Protein AF-A0A1U7LM10-F1 (afdb_monomer_lite)

Secondary structure (DSSP, 8-state):
-HHHHHHTT------HHHHTTT-HHHHHHHHHHHHHHHHHH-------HHHHHHS--SS---------------------------------------STHHHHHHHHHHHHHHHHHHHHHHHHHHHHHHHHHHHHHHHHHTHHHHTT-HHHHHHHHHHT--HHHHHHHHHHHHHHS--

Radius of gyration: 33.23 Å; chains: 1; boun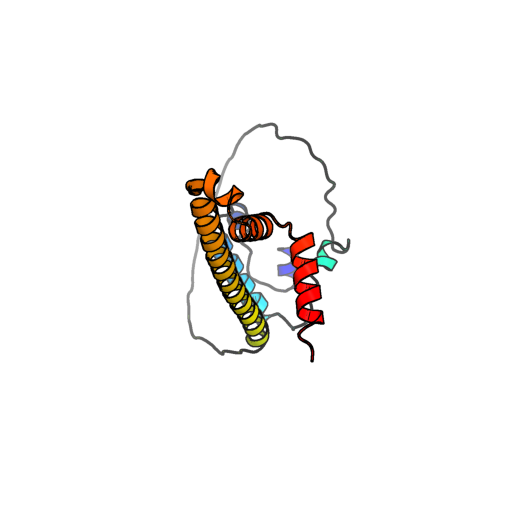ding box: 55×51×94 Å

Foldseek 3Di:
DVVVCVVVVNPDDQPVVVVVVVDPVSVVVVVVVVVVVCVVPPPDDDDDPVCVVPDPDDDDDDDDDDDDDDDDDDDDDDDDDDDDDDDDDDDDDDDDDDPVVPVVVVVVVVVVVVVVVVVVVVVVVVVVVVVLVVLVVVCVVVVVVCVVDPVSVVSVCVSPPDPVRVVVVVVVVVVVPPD

pLDDT: mean 72.84, std 19.8, range [33.28, 97.75]

InterPro domains:
  IPR004953 EB1, C-terminal [PF03271] (121-161)
  IPR004953 EB1, C-terminal [PS51230] (96-168)
  IPR027328 Microtubule-associated protein RP/EB [PTHR10623] (1-164)
  IPR036133 EB1, C-terminal domain superfamily [SSF140612] (106-163)
  IPR036872 CH domain superfamily [G3DSA:1.10.418.10] (1-53)
  IPR036872 CH domain superfamily [SSF47576] (2-53)

Structure (mmCIF, N/CA/C/O backbone):
data_AF-A0A1U7LM10-F1
#
_entry.id   AF-A0A1U7LM10-F1
#
loop_
_atom_site.group_PDB
_atom_site.id
_atom_site.type_symbol
_atom_site.label_atom_id
_atom_site.label_alt_id
_atom_site.label_comp_id
_atom_site.label_asym_id
_atom_site.label_entity_id
_atom_site.label_seq_id
_atom_site.pdbx_PDB_ins_code
_atom_site.Cartn_x
_atom_site.Cartn_y
_atom_site.Cartn_z
_atom_site.occupancy
_atom_site.B_iso_or_equiv
_atom_site.auth_seq_id
_atom_site.auth_comp_id
_atom_site.auth_asym_id
_atom_site.auth_atom_id
_atom_site.pdbx_PDB_model_num
ATOM 1 N N . MET A 1 1 ? -18.654 9.494 38.140 1.00 71.25 1 MET A N 1
ATOM 2 C CA . MET A 1 1 ? -18.714 8.017 38.209 1.00 71.25 1 MET A CA 1
ATOM 3 C C . MET A 1 1 ? -19.390 7.540 39.494 1.00 71.25 1 MET A C 1
ATOM 5 O O . MET A 1 1 ? -20.402 6.870 39.384 1.00 71.25 1 MET A O 1
ATOM 9 N N . GLN A 1 2 ? -18.928 7.937 40.687 1.00 75.31 2 GLN A N 1
ATOM 10 C CA . GLN A 1 2 ? -19.526 7.491 41.962 1.00 75.31 2 GLN A CA 1
ATOM 11 C C . GLN A 1 2 ? -21.035 7.790 42.078 1.00 75.31 2 GLN A C 1
ATOM 13 O O . GLN A 1 2 ? -21.805 6.908 42.432 1.00 75.31 2 GLN A O 1
ATOM 18 N N . ASN A 1 3 ? -21.488 8.971 41.639 1.00 76.88 3 ASN A N 1
ATOM 19 C CA . ASN A 1 3 ? -22.922 9.298 41.600 1.00 76.88 3 ASN A CA 1
ATOM 20 C C . ASN A 1 3 ? -23.741 8.382 40.675 1.00 76.88 3 ASN A C 1
ATOM 22 O O . ASN A 1 3 ? -24.926 8.191 40.909 1.00 76.88 3 ASN A O 1
ATOM 26 N N . A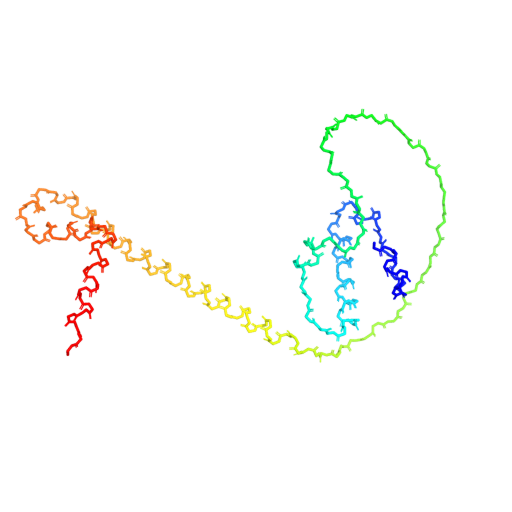LA A 1 4 ? -23.139 7.845 39.609 1.00 76.44 4 ALA A N 1
ATOM 27 C CA . ALA A 1 4 ? -23.815 6.882 38.744 1.00 76.44 4 ALA A CA 1
ATOM 28 C C . ALA A 1 4 ? -23.896 5.512 39.431 1.00 76.44 4 ALA A C 1
ATOM 30 O O . ALA A 1 4 ? -24.936 4.871 39.378 1.00 76.44 4 ALA A O 1
ATOM 31 N N . PHE A 1 5 ? -22.845 5.100 40.145 1.00 81.44 5 PHE A N 1
ATOM 32 C CA . PHE A 1 5 ? -22.830 3.829 40.877 1.00 81.44 5 PHE A CA 1
ATOM 33 C C . PHE A 1 5 ? -23.851 3.821 42.014 1.00 81.44 5 PHE A C 1
ATOM 35 O O . PHE A 1 5 ? -24.613 2.868 42.129 1.00 81.44 5 PHE A O 1
ATOM 42 N N . ALA A 1 6 ? -23.957 4.925 42.760 1.00 77.56 6 ALA A N 1
ATOM 43 C CA . ALA A 1 6 ? -24.979 5.091 43.790 1.00 77.56 6 ALA A CA 1
ATOM 44 C C . ALA A 1 6 ? -26.405 5.025 43.212 1.00 77.56 6 ALA A C 1
ATOM 46 O O . ALA A 1 6 ? -27.271 4.367 43.776 1.00 77.56 6 ALA A O 1
ATOM 47 N N . LYS A 1 7 ? -26.646 5.661 42.056 1.00 78.62 7 LYS A N 1
ATOM 48 C CA . LYS A 1 7 ? -27.956 5.633 41.379 1.00 78.62 7 LYS A CA 1
ATOM 49 C C . LYS A 1 7 ? -28.340 4.250 40.855 1.00 78.62 7 LYS A C 1
ATOM 51 O O . LYS A 1 7 ? -29.519 3.928 40.835 1.00 78.62 7 LYS A O 1
ATOM 56 N N . HIS A 1 8 ? -27.361 3.461 40.423 1.00 75.56 8 HIS A N 1
ATOM 57 C CA . HIS A 1 8 ? -27.578 2.119 39.879 1.00 75.56 8 HIS A CA 1
ATOM 58 C C . HIS A 1 8 ? -27.393 1.006 40.925 1.00 75.56 8 HIS A C 1
ATOM 60 O O . HIS A 1 8 ? -27.331 -0.161 40.552 1.00 75.56 8 HIS A O 1
ATOM 66 N N . GLY A 1 9 ? -27.296 1.347 42.219 1.00 75.88 9 GLY A N 1
ATOM 67 C CA . GLY A 1 9 ? -27.173 0.366 43.306 1.00 75.88 9 GLY A CA 1
ATOM 68 C C . GLY A 1 9 ? -25.908 -0.496 43.225 1.00 75.88 9 GLY A C 1
ATOM 69 O O . GLY A 1 9 ? -25.902 -1.634 43.682 1.00 75.88 9 GLY A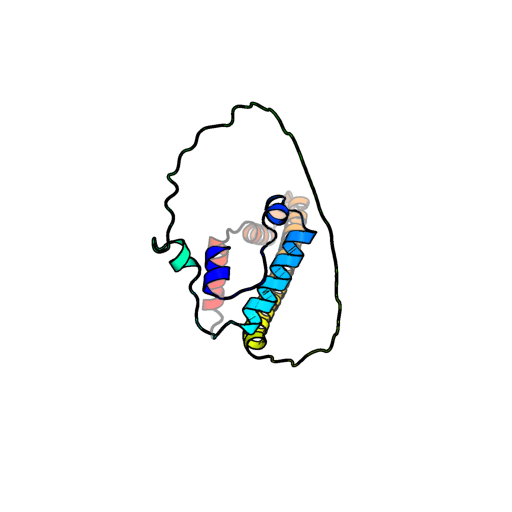 O 1
ATOM 70 N N . ILE A 1 10 ? -24.842 0.016 42.605 1.00 77.69 10 ILE A N 1
ATOM 71 C CA . ILE A 1 10 ? -23.594 -0.719 42.407 1.00 77.69 10 ILE A CA 1
ATOM 72 C C . ILE A 1 10 ? -22.735 -0.587 43.667 1.00 77.69 10 ILE A C 1
ATOM 74 O O . ILE A 1 10 ? -22.127 0.457 43.898 1.00 77.69 10 ILE A O 1
ATOM 78 N N . ASP A 1 11 ? -22.630 -1.670 44.436 1.00 69.94 11 ASP A N 1
ATOM 79 C CA . ASP A 1 11 ? -21.876 -1.727 45.702 1.00 69.94 11 ASP A CA 1
ATOM 80 C C . ASP A 1 11 ? -20.340 -1.775 45.510 1.00 69.94 11 ASP A C 1
ATOM 82 O O . ASP A 1 11 ? -19.542 -1.711 46.446 1.00 69.94 11 ASP A O 1
ATOM 86 N N . LYS A 1 12 ? -19.868 -1.856 44.258 1.00 73.62 12 LYS A N 1
ATOM 87 C CA . LYS A 1 12 ? -18.435 -1.781 43.958 1.00 73.62 12 LYS A CA 1
ATOM 88 C C . LYS A 1 12 ? -17.932 -0.348 44.149 1.00 73.62 12 LYS A C 1
ATOM 90 O O . LYS A 1 12 ? -18.122 0.517 43.293 1.00 73.62 12 LYS A O 1
ATOM 95 N N . LEU A 1 13 ? -17.181 -0.123 45.224 1.00 70.81 13 LEU A N 1
ATOM 96 C CA . LEU A 1 13 ? -16.413 1.107 45.416 1.00 70.81 13 LEU A CA 1
ATOM 97 C C . LEU A 1 13 ? -15.277 1.188 44.384 1.00 70.81 13 LEU A C 1
ATOM 99 O O . LEU A 1 13 ? -14.374 0.351 44.361 1.00 70.81 13 LEU A O 1
ATOM 103 N N . ALA A 1 14 ? -15.313 2.205 43.519 1.00 76.38 14 ALA A N 1
ATOM 104 C CA . ALA A 1 14 ? -14.226 2.478 42.584 1.00 76.38 14 ALA A CA 1
ATOM 105 C C . ALA A 1 14 ? -12.991 2.986 43.360 1.00 76.38 14 ALA A C 1
ATOM 107 O O . ALA A 1 14 ? -13.095 4.028 44.015 1.00 76.38 14 ALA A O 1
ATOM 108 N N . PRO A 1 15 ? -11.823 2.316 43.288 1.00 80.75 15 PRO A N 1
ATOM 109 C CA . PRO A 1 15 ? -10.618 2.730 44.009 1.00 80.75 15 PRO A CA 1
ATOM 110 C C . PRO A 1 15 ? -9.940 3.929 43.319 1.00 80.75 15 PRO A C 1
ATOM 112 O O . PRO A 1 15 ? -8.866 3.807 42.730 1.00 80.75 15 PRO A O 1
ATOM 115 N N . VAL A 1 16 ? -10.575 5.106 43.380 1.00 81.88 16 VAL A N 1
ATOM 116 C CA . VAL A 1 16 ? -10.193 6.321 42.629 1.00 81.88 16 VAL A CA 1
ATOM 117 C C . VAL A 1 16 ? -8.733 6.719 42.855 1.00 81.88 16 VAL A C 1
ATOM 119 O O . VAL A 1 16 ? -8.032 7.032 41.897 1.00 81.88 16 VAL A O 1
ATOM 122 N N . GLU A 1 17 ? -8.248 6.650 44.095 1.00 85.31 17 GLU A N 1
ATOM 123 C CA . GLU A 1 17 ? -6.865 7.012 44.440 1.00 85.31 17 GLU A CA 1
ATOM 124 C C . GLU A 1 17 ? -5.811 6.129 43.764 1.00 85.31 17 GLU A C 1
ATOM 126 O O . GLU A 1 17 ? -4.682 6.567 43.536 1.00 85.31 17 GLU A O 1
ATOM 131 N N . ARG A 1 18 ? -6.163 4.877 43.454 1.00 85.19 18 ARG A N 1
ATOM 132 C CA . ARG A 1 18 ? -5.277 3.941 42.754 1.00 85.19 18 ARG A CA 1
ATOM 133 C C . ARG A 1 18 ? -5.374 4.122 41.243 1.00 85.19 18 ARG A C 1
ATOM 135 O O . ARG A 1 18 ? -4.349 4.143 40.571 1.00 85.19 18 ARG A O 1
ATOM 142 N N . LEU A 1 19 ? -6.586 4.355 40.736 1.00 83.75 19 LEU A N 1
ATOM 143 C CA . LEU A 1 19 ? -6.842 4.594 39.311 1.00 83.75 19 LEU A CA 1
ATOM 144 C C . LEU A 1 19 ? -6.185 5.889 38.808 1.00 83.75 19 LEU A C 1
ATOM 146 O O . LEU A 1 19 ? -5.590 5.900 37.735 1.00 83.75 19 LEU A O 1
ATOM 150 N N . VAL A 1 20 ? -6.213 6.965 39.606 1.00 89.12 20 VAL A N 1
ATOM 151 C CA . VAL A 1 20 ? -5.576 8.254 39.258 1.00 89.12 20 VAL A CA 1
ATOM 152 C C . VAL A 1 20 ? -4.060 8.143 39.099 1.00 89.12 20 VAL A C 1
ATOM 154 O O . VAL A 1 20 ? -3.466 8.898 38.335 1.00 89.12 20 VAL A O 1
ATOM 157 N N . LYS A 1 21 ? -3.419 7.187 39.778 1.00 88.44 21 LYS A N 1
ATOM 158 C CA . LYS A 1 21 ? -1.973 6.948 39.652 1.00 88.44 21 LYS A CA 1
ATOM 159 C C . LYS A 1 21 ? -1.602 6.228 38.352 1.00 88.44 21 LYS A C 1
ATOM 161 O O . LYS A 1 21 ? -0.423 5.981 38.125 1.00 88.44 21 LYS A O 1
ATOM 166 N N . CYS A 1 22 ? -2.589 5.871 37.526 1.00 83.31 22 CYS A N 1
ATOM 167 C CA . CYS A 1 22 ? -2.425 5.194 36.241 1.00 83.31 22 CYS A CA 1
ATOM 168 C C . CYS A 1 22 ? -1.581 3.913 36.305 1.00 83.31 22 CYS A C 1
ATOM 170 O O . CYS A 1 22 ? -0.946 3.524 35.324 1.00 83.31 22 CYS A O 1
ATOM 172 N N . LYS A 1 23 ? -1.576 3.230 37.454 1.00 89.44 23 LYS A N 1
ATOM 173 C CA . LYS A 1 23 ? -0.870 1.959 37.587 1.00 89.44 23 LYS A CA 1
ATOM 174 C C . LYS A 1 23 ? -1.609 0.901 36.770 1.00 89.44 23 LYS A C 1
ATOM 176 O O . LYS A 1 23 ? -2.810 0.699 36.945 1.00 89.44 23 LYS A O 1
ATOM 181 N N . PHE A 1 24 ? -0.877 0.201 35.903 1.00 82.75 24 PHE A N 1
ATOM 182 C CA . PHE A 1 24 ? -1.442 -0.794 34.987 1.00 82.75 24 PHE A CA 1
ATOM 183 C C . PHE A 1 24 ? -2.309 -1.839 35.702 1.00 82.75 24 PHE A C 1
ATOM 185 O O . PHE A 1 24 ? -3.422 -2.117 35.270 1.00 82.75 24 PHE A O 1
ATOM 192 N N . GLN A 1 25 ? -1.821 -2.365 36.828 1.00 87.31 25 GLN A N 1
ATOM 193 C CA . GLN A 1 25 ? -2.498 -3.409 37.595 1.00 87.31 25 GLN A CA 1
ATOM 194 C C . GLN A 1 25 ? -3.884 -2.967 38.099 1.00 87.31 25 GLN A C 1
ATOM 196 O O . GLN A 1 25 ? -4.862 -3.675 37.879 1.00 87.31 25 GLN A O 1
ATOM 201 N N . ASP A 1 26 ? -3.979 -1.786 38.719 1.00 84.25 26 ASP A N 1
ATOM 202 C CA . ASP A 1 26 ? -5.237 -1.275 39.281 1.00 84.25 26 ASP A CA 1
ATOM 203 C C . ASP A 1 26 ? -6.241 -0.900 38.174 1.00 84.25 26 ASP A C 1
ATOM 205 O O . ASP A 1 26 ? -7.440 -1.166 38.288 1.00 84.25 26 ASP A O 1
ATOM 209 N N . ASN A 1 27 ? -5.750 -0.323 37.069 1.00 87.44 27 ASN A N 1
ATOM 210 C CA . ASN A 1 27 ? -6.580 0.024 35.914 1.00 87.44 27 ASN A CA 1
ATOM 211 C C . ASN A 1 27 ? -7.136 -1.219 35.213 1.00 87.44 27 ASN A C 1
ATOM 213 O O . ASN A 1 27 ? -8.318 -1.255 34.864 1.00 87.44 27 ASN A O 1
ATOM 217 N N . LEU A 1 28 ? -6.304 -2.246 35.022 1.00 89.50 28 LEU A N 1
ATOM 218 C CA . LEU A 1 28 ? -6.721 -3.485 34.377 1.00 89.50 28 LEU A CA 1
ATOM 219 C C . LEU A 1 28 ? -7.762 -4.226 35.225 1.00 89.50 28 LEU A C 1
ATOM 221 O O . LEU A 1 28 ? -8.784 -4.651 34.689 1.00 89.50 28 LEU A O 1
ATOM 225 N N . GLU A 1 29 ? -7.552 -4.326 36.539 1.00 87.50 29 GLU A N 1
ATOM 226 C CA . GLU A 1 29 ? -8.506 -4.958 37.459 1.00 87.50 29 GLU A CA 1
ATOM 227 C C . GLU A 1 29 ? -9.872 -4.248 37.439 1.00 87.50 29 GLU A C 1
ATOM 229 O O . GLU A 1 29 ? -10.929 -4.891 37.394 1.00 87.50 29 GLU A O 1
ATOM 234 N N . PHE A 1 30 ? -9.871 -2.912 37.403 1.00 87.19 30 PHE A N 1
ATOM 235 C CA . PHE A 1 30 ? -11.105 -2.135 37.319 1.00 87.19 30 PHE A CA 1
ATOM 236 C C . PHE A 1 30 ? -11.829 -2.318 35.980 1.00 87.19 30 PHE A C 1
ATOM 238 O O . PHE A 1 30 ? -13.047 -2.513 35.973 1.00 87.19 30 PHE A O 1
ATOM 245 N N . MET A 1 31 ? -11.104 -2.324 34.856 1.00 87.31 31 MET A N 1
ATOM 246 C CA . MET A 1 31 ? -11.701 -2.566 33.536 1.00 87.31 31 MET A CA 1
ATOM 247 C C . MET A 1 31 ? -12.260 -3.983 33.398 1.00 87.31 31 MET A C 1
ATOM 249 O O . MET A 1 31 ? -13.351 -4.157 32.858 1.00 87.31 31 MET A O 1
ATOM 253 N N . GLN A 1 32 ? -11.565 -4.993 33.925 1.00 89.12 32 GLN A N 1
ATOM 254 C CA . GLN A 1 32 ? -12.056 -6.373 33.930 1.00 89.12 32 GLN A CA 1
ATOM 255 C C . GLN A 1 32 ? -13.377 -6.495 34.690 1.00 89.12 32 GLN A C 1
ATOM 257 O O . GLN A 1 32 ? -14.316 -7.136 34.214 1.00 89.12 32 GLN A O 1
ATOM 262 N N . TRP A 1 33 ? -13.476 -5.854 35.857 1.00 88.81 33 TRP A N 1
ATOM 263 C CA . TRP A 1 33 ? -14.731 -5.814 36.597 1.00 88.81 33 TRP A CA 1
ATOM 264 C C . TRP A 1 33 ? -15.822 -5.052 35.833 1.00 88.81 33 TRP A C 1
ATOM 266 O O . TRP A 1 33 ? -16.943 -5.547 35.740 1.00 88.81 33 TRP A O 1
ATOM 276 N N . MET A 1 34 ? -15.500 -3.894 35.252 1.00 86.56 34 MET A N 1
ATOM 277 C CA . MET A 1 34 ? -16.463 -3.091 34.495 1.00 86.56 34 MET A CA 1
ATOM 278 C C . MET A 1 34 ? -17.017 -3.855 33.290 1.00 86.56 34 MET A C 1
ATOM 280 O O . MET A 1 34 ? -18.223 -3.824 33.066 1.00 86.56 34 MET A O 1
ATOM 284 N N . LYS A 1 35 ? -16.166 -4.591 32.563 1.00 86.25 35 LYS A N 1
ATOM 285 C CA . LYS A 1 35 ? -16.593 -5.454 31.455 1.00 86.25 35 LYS A CA 1
ATOM 286 C C . LYS A 1 35 ? -17.568 -6.527 31.932 1.00 86.25 35 LYS A C 1
ATOM 288 O O . LYS A 1 35 ? -18.629 -6.676 31.344 1.00 86.25 35 LYS A O 1
ATOM 293 N N . ARG A 1 36 ? -17.252 -7.217 33.034 1.00 84.00 36 ARG A N 1
ATOM 294 C CA . ARG A 1 36 ? -18.149 -8.229 33.618 1.00 84.00 36 ARG A CA 1
ATOM 295 C C . ARG A 1 36 ? -19.485 -7.635 34.062 1.00 84.00 36 ARG A C 1
ATOM 297 O O . ARG A 1 36 ? -20.520 -8.241 33.817 1.00 84.00 36 ARG A O 1
ATOM 304 N N . TYR A 1 37 ? -19.465 -6.466 34.701 1.00 84.88 37 TYR A N 1
ATOM 305 C CA . TYR A 1 37 ? -20.686 -5.770 35.107 1.00 84.88 37 TYR A CA 1
ATOM 306 C C . TYR A 1 37 ? -21.525 -5.366 33.890 1.00 84.88 37 TYR A C 1
ATOM 308 O O . TYR A 1 37 ? -22.733 -5.588 33.882 1.00 84.88 37 TYR A O 1
ATOM 316 N N . TRP A 1 38 ? -20.890 -4.821 32.850 1.00 84.75 38 TRP A N 1
ATOM 317 C CA . TRP A 1 38 ? -21.559 -4.448 31.607 1.00 84.75 38 TRP A CA 1
ATOM 318 C C . TRP A 1 38 ? -22.217 -5.652 30.935 1.00 84.75 38 TRP A C 1
ATOM 320 O O . TRP A 1 38 ? -23.402 -5.600 30.636 1.00 84.75 38 TRP A O 1
ATOM 330 N N . ASP A 1 39 ? -21.494 -6.762 30.794 1.00 84.94 39 ASP A N 1
ATOM 331 C CA . ASP A 1 39 ? -22.014 -7.974 30.152 1.00 84.94 39 ASP A CA 1
ATOM 332 C C . ASP A 1 39 ? -23.250 -8.548 30.856 1.00 84.94 39 ASP A C 1
ATOM 334 O O . ASP A 1 39 ? -24.099 -9.151 30.211 1.00 84.94 39 ASP A O 1
ATOM 338 N N . GLN A 1 40 ? -23.360 -8.355 32.172 1.00 84.69 40 GLN A N 1
ATOM 339 C CA . GLN A 1 40 ? -24.480 -8.851 32.977 1.00 84.69 40 GLN A CA 1
ATOM 340 C C . GLN A 1 40 ? -25.682 -7.902 33.003 1.00 84.69 40 GLN A C 1
ATOM 342 O O . GLN A 1 40 ? -26.802 -8.352 33.216 1.00 84.69 40 GLN A O 1
ATOM 347 N N . ASN A 1 41 ? -25.457 -6.597 32.837 1.00 81.50 41 ASN A N 1
ATOM 348 C CA . ASN A 1 41 ? -26.484 -5.570 33.043 1.00 81.50 41 ASN A CA 1
ATOM 349 C C . ASN A 1 41 ? -26.875 -4.844 31.751 1.00 81.50 41 ASN A C 1
ATOM 351 O O . ASN A 1 41 ? -27.700 -3.933 31.800 1.00 81.50 41 ASN A O 1
ATOM 355 N N . PHE A 1 42 ? -26.284 -5.199 30.608 1.00 82.00 42 PHE A N 1
ATOM 356 C CA . PHE A 1 42 ? -26.601 -4.567 29.336 1.00 82.00 42 PHE A CA 1
ATOM 357 C C . PHE A 1 42 ? -27.927 -5.112 28.778 1.00 82.00 42 PHE A C 1
ATOM 359 O O . PHE A 1 42 ? -27.993 -6.288 28.424 1.00 82.00 42 PHE A O 1
ATOM 366 N N . PRO A 1 43 ? -28.979 -4.277 28.654 1.00 79.31 43 PRO A N 1
ATOM 367 C CA . PRO A 1 43 ? -30.295 -4.720 28.188 1.00 79.31 43 PRO A CA 1
ATOM 368 C C . PRO A 1 43 ? -30.370 -4.943 26.665 1.00 79.31 43 PRO A C 1
ATOM 370 O O . PRO A 1 43 ? -31.434 -5.287 26.157 1.00 79.31 43 PRO A O 1
ATOM 373 N N . GLY A 1 44 ? -29.268 -4.742 25.932 1.00 77.88 44 GLY A N 1
ATOM 374 C CA . GLY A 1 44 ? -29.276 -4.639 24.472 1.00 77.88 44 GLY A CA 1
ATOM 375 C C . GLY A 1 44 ? -29.597 -3.218 23.991 1.00 77.88 44 GLY A C 1
ATOM 376 O O . GLY A 1 44 ? -30.096 -2.390 24.753 1.00 77.88 44 GLY A O 1
ATOM 377 N N . GLY A 1 45 ? -29.288 -2.929 22.724 1.00 81.81 45 GLY A N 1
ATOM 378 C CA . GLY A 1 45 ? -29.640 -1.675 22.050 1.00 81.81 45 GLY A CA 1
ATOM 379 C C . GLY A 1 45 ? -28.481 -1.013 21.303 1.00 81.81 45 GLY A C 1
ATOM 380 O O . GLY A 1 45 ? -27.311 -1.204 21.640 1.00 81.81 45 GLY A O 1
ATOM 381 N N . ASP A 1 46 ? -28.827 -0.209 20.300 1.00 79.12 46 ASP A N 1
ATOM 382 C CA . ASP A 1 46 ? -27.864 0.576 19.533 1.00 79.12 46 ASP A CA 1
ATOM 383 C C . ASP A 1 46 ? -27.422 1.807 20.335 1.00 79.12 46 ASP A C 1
ATOM 385 O O . ASP A 1 46 ? -28.239 2.568 20.859 1.00 79.12 46 ASP A O 1
ATOM 389 N N . TYR A 1 47 ? -26.108 2.004 20.454 1.00 81.56 47 TYR A N 1
ATOM 390 C CA . TYR A 1 47 ? -25.524 3.120 21.196 1.00 81.56 47 TYR A CA 1
ATOM 391 C C . TYR A 1 47 ? -24.582 3.939 20.310 1.00 81.56 47 TYR A C 1
ATOM 393 O O . TYR A 1 47 ? -23.462 3.524 20.009 1.00 81.56 47 TYR A O 1
ATOM 401 N N . ASN A 1 48 ? -25.006 5.154 19.953 1.00 81.88 48 ASN A N 1
ATOM 402 C CA . ASN A 1 48 ? -24.184 6.101 19.201 1.00 81.88 48 ASN A CA 1
ATOM 403 C C . ASN A 1 48 ? -23.253 6.903 20.127 1.00 81.88 48 ASN A C 1
ATOM 405 O O . ASN A 1 48 ? -23.596 7.966 20.654 1.00 81.88 48 ASN A O 1
ATOM 409 N N . CYS A 1 49 ? -22.022 6.411 20.297 1.00 74.75 49 CYS A N 1
ATOM 410 C CA . CYS A 1 49 ? -20.985 7.051 21.117 1.00 74.75 49 CYS A CA 1
ATOM 411 C C . CYS A 1 49 ? -20.649 8.486 20.677 1.00 74.75 49 CYS A C 1
ATOM 413 O O . CYS A 1 49 ? -20.395 9.351 21.521 1.00 74.75 49 CYS A O 1
ATOM 415 N N . ASN A 1 50 ? -20.601 8.725 19.362 1.00 79.38 50 ASN A N 1
ATOM 416 C CA . ASN A 1 50 ? -20.131 9.987 18.793 1.00 79.38 50 ASN A CA 1
ATOM 417 C C . ASN A 1 50 ? -21.143 11.102 19.028 1.00 79.38 50 ASN A C 1
ATOM 419 O O . ASN A 1 50 ? -20.773 12.146 19.559 1.00 79.38 50 ASN A O 1
ATOM 423 N N . GLU A 1 51 ? -22.416 10.841 18.736 1.00 77.75 51 GLU A N 1
ATOM 424 C CA . GLU A 1 51 ? -23.510 11.787 18.959 1.00 77.75 51 GLU A CA 1
ATOM 425 C C . GLU A 1 51 ? -23.598 12.204 20.422 1.00 77.75 51 GLU A C 1
ATOM 427 O O . GLU A 1 51 ? -23.785 13.376 20.723 1.00 77.75 51 GLU A O 1
ATOM 432 N N . ARG A 1 52 ? -23.388 11.284 21.366 1.00 78.88 52 ARG A N 1
ATOM 433 C CA . ARG A 1 52 ? -23.462 11.609 22.796 1.00 78.88 52 ARG A CA 1
ATOM 434 C C . ARG A 1 52 ? -22.256 12.393 23.319 1.00 78.88 52 ARG A C 1
ATOM 436 O O . ARG A 1 52 ? -22.361 13.076 24.335 1.00 78.88 52 ARG A O 1
ATOM 443 N N . ARG A 1 53 ? -21.106 12.293 22.646 1.00 78.50 53 ARG A N 1
ATOM 444 C CA . ARG A 1 53 ? -19.902 13.074 22.969 1.00 78.50 53 ARG A CA 1
ATOM 445 C C . ARG A 1 53 ? -19.969 14.483 22.377 1.00 78.50 53 ARG A C 1
ATOM 447 O O . ARG A 1 53 ? -19.459 15.414 22.995 1.00 78.50 53 ARG A O 1
ATOM 454 N N . THR A 1 54 ? -20.559 14.626 21.190 1.00 75.88 54 THR A N 1
ATOM 455 C CA . THR A 1 54 ? -20.637 15.897 20.453 1.00 75.88 54 THR A CA 1
ATOM 456 C C . THR A 1 54 ? -21.910 16.686 20.758 1.00 75.88 54 THR A C 1
ATOM 458 O O . THR A 1 54 ? -21.870 17.917 20.759 1.00 75.88 54 THR A O 1
ATOM 461 N N . SER A 1 55 ? -23.023 16.020 21.082 1.00 57.72 55 SER A N 1
ATOM 462 C CA . SER A 1 55 ? -24.235 16.684 21.558 1.00 57.72 55 SER A CA 1
ATOM 463 C C . SER A 1 55 ? -24.019 17.187 22.983 1.00 57.72 55 SER A C 1
ATOM 465 O O . SER A 1 55 ? -23.732 16.446 23.925 1.00 57.72 55 SER A O 1
ATOM 467 N N . LYS A 1 56 ? -24.137 18.501 23.160 1.00 60.78 56 LYS A N 1
ATOM 468 C CA . LYS A 1 56 ? -24.178 19.123 24.482 1.00 60.78 56 LYS A CA 1
ATOM 469 C C . LYS A 1 56 ? -25.452 18.671 25.203 1.00 60.78 56 LYS A C 1
ATOM 471 O O . LYS A 1 56 ? -26.481 19.328 25.108 1.00 60.78 56 LYS A O 1
ATOM 476 N N . GLY A 1 57 ? -25.374 17.570 25.945 1.00 47.03 57 GLY A N 1
ATOM 477 C CA . GLY A 1 57 ? -26.503 17.053 26.716 1.00 47.03 57 GLY A CA 1
ATOM 478 C C . GLY A 1 57 ? -26.078 16.037 27.767 1.00 47.03 57 GLY A C 1
ATOM 479 O O . GLY A 1 57 ? -26.281 14.842 27.590 1.00 47.03 57 GLY A O 1
ATOM 480 N N . GLY A 1 58 ? -25.485 16.503 28.874 1.00 44.84 58 GLY A N 1
ATOM 481 C CA . GLY A 1 58 ? -25.181 15.613 30.001 1.00 44.84 58 GLY A CA 1
ATOM 482 C C . GLY A 1 58 ? -24.250 16.106 31.116 1.00 44.84 58 GLY A C 1
ATOM 483 O O . GLY A 1 58 ? -23.776 15.277 31.878 1.00 44.84 58 GLY A O 1
ATOM 484 N N . GLY A 1 59 ? -23.986 17.413 31.243 1.00 43.28 59 GLY A N 1
ATOM 485 C CA . GLY A 1 59 ? -23.628 18.052 32.522 1.00 43.28 59 GLY A CA 1
ATOM 486 C C . GLY A 1 59 ? -22.217 17.853 33.097 1.00 43.28 59 GLY A C 1
ATOM 487 O O . GLY A 1 59 ? -22.034 17.095 34.042 1.00 43.28 59 GLY A O 1
ATOM 488 N N . ARG A 1 60 ? -21.265 18.692 32.674 1.00 40.03 60 ARG A N 1
ATOM 489 C CA . ARG A 1 60 ? -20.618 19.714 33.528 1.00 40.03 60 ARG A CA 1
ATOM 490 C C . ARG A 1 60 ? -19.771 20.604 32.616 1.00 40.03 60 ARG A C 1
ATOM 492 O O . ARG A 1 60 ? -18.877 20.135 31.924 1.00 40.03 60 ARG A O 1
ATOM 499 N N . SER A 1 61 ? -20.092 21.885 32.600 1.00 39.62 61 SER A N 1
ATOM 500 C CA . SER A 1 61 ? -19.278 22.948 32.032 1.00 39.62 61 SER A CA 1
ATOM 501 C C . SER A 1 61 ? -17.916 22.989 32.726 1.00 39.62 61 SER A C 1
ATOM 503 O O . SER A 1 61 ? -17.837 23.226 33.928 1.00 39.62 61 SER A O 1
ATOM 505 N N . THR A 1 62 ? -16.840 22.808 31.969 1.00 40.50 62 THR A N 1
ATOM 506 C CA . THR A 1 62 ? -15.519 23.323 32.341 1.00 40.50 62 THR A CA 1
ATOM 507 C C . THR A 1 62 ? -15.092 24.286 31.242 1.00 40.50 62 THR A C 1
ATOM 509 O O . THR A 1 62 ? -14.949 23.848 30.097 1.00 40.50 62 THR A O 1
ATOM 512 N N . PRO A 1 63 ? -14.959 25.592 31.526 1.00 40.09 63 PRO A N 1
ATOM 513 C CA . PRO A 1 63 ? -14.488 26.533 30.530 1.00 40.09 63 PRO A CA 1
ATOM 514 C C . PRO A 1 63 ? -13.024 26.237 30.208 1.00 40.09 63 PRO A C 1
ATOM 516 O O . PRO A 1 63 ? -12.213 25.940 31.085 1.00 40.09 63 PRO A O 1
ATOM 519 N N . ALA A 1 64 ? -12.719 26.316 28.918 1.00 41.84 64 ALA A N 1
ATOM 520 C CA . ALA A 1 64 ? -11.368 26.374 28.406 1.00 41.84 64 ALA A CA 1
ATOM 521 C C . ALA A 1 64 ? -10.634 27.563 29.043 1.00 41.84 64 ALA A C 1
ATOM 523 O O . ALA A 1 64 ? -11.126 28.689 29.038 1.00 41.84 64 ALA A O 1
ATOM 524 N N . GLY A 1 65 ? -9.451 27.295 29.584 1.00 36.31 65 GLY A N 1
ATOM 525 C CA . GLY A 1 65 ? -8.567 28.293 30.165 1.00 36.31 65 GLY A CA 1
ATOM 526 C C . GLY A 1 65 ? -7.152 27.747 30.175 1.00 36.31 65 GLY A C 1
ATOM 527 O O . GLY A 1 65 ? -6.699 27.183 31.163 1.00 36.31 65 GLY A O 1
ATOM 528 N N . ALA A 1 66 ? -6.471 27.874 29.040 1.00 42.97 66 ALA A N 1
ATOM 529 C CA . ALA A 1 66 ? -5.034 27.687 28.959 1.00 42.97 66 ALA A CA 1
ATOM 530 C C . ALA A 1 66 ? -4.336 28.751 29.82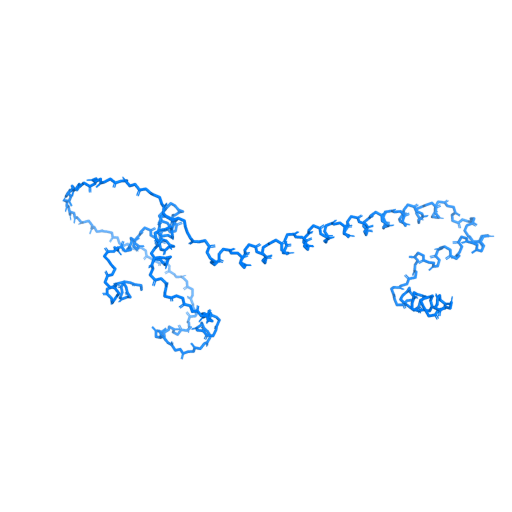1 1.00 42.97 66 ALA A C 1
ATOM 532 O O . ALA A 1 66 ? -4.543 29.942 29.589 1.00 42.97 66 ALA A O 1
ATOM 533 N N . ARG A 1 67 ? -3.499 28.333 30.781 1.00 40.16 67 ARG A N 1
ATOM 534 C CA . ARG A 1 67 ? -2.264 29.031 31.190 1.00 40.16 67 ARG A CA 1
ATOM 535 C C . ARG A 1 67 ? -1.411 28.164 32.137 1.00 40.16 67 ARG A C 1
ATOM 537 O O . ARG A 1 67 ? -1.950 27.268 32.782 1.00 40.16 67 ARG A O 1
ATOM 544 N N . PRO A 1 68 ? -0.081 28.371 32.145 1.00 42.31 68 PRO A N 1
ATOM 545 C CA . PRO A 1 68 ? 0.896 27.360 32.526 1.00 42.31 68 PRO A CA 1
ATOM 546 C C . PRO A 1 68 ? 1.204 27.317 34.027 1.00 42.31 68 PRO A C 1
ATOM 548 O O . PRO A 1 68 ? 0.949 28.249 34.785 1.00 42.31 68 PRO A O 1
ATOM 551 N N . VAL A 1 69 ? 1.794 26.184 34.396 1.00 42.91 69 VAL A N 1
ATOM 552 C CA . VAL A 1 69 ? 2.281 25.753 35.708 1.00 42.91 69 VAL A CA 1
ATOM 553 C C . VAL A 1 69 ? 3.251 26.757 36.340 1.00 42.91 69 VAL A C 1
ATOM 555 O O . VAL A 1 69 ? 4.274 27.089 35.747 1.00 42.91 69 VAL A O 1
ATOM 558 N N . THR A 1 70 ? 3.007 27.121 37.602 1.00 34.31 70 THR A N 1
ATOM 559 C CA . THR A 1 70 ? 4.049 27.607 38.519 1.00 34.31 70 THR A CA 1
ATOM 560 C C . THR A 1 70 ? 3.967 26.883 39.858 1.00 34.31 70 THR A C 1
ATOM 562 O O . THR A 1 70 ? 2.907 26.775 40.470 1.00 34.31 70 THR A O 1
ATOM 565 N N . LEU A 1 71 ? 5.126 26.374 40.269 1.00 46.50 71 LEU A N 1
ATOM 566 C CA . LEU A 1 71 ? 5.414 25.595 41.467 1.00 46.50 71 LEU A CA 1
ATOM 567 C C . LEU A 1 71 ? 5.046 26.309 42.777 1.00 46.50 71 LEU A C 1
ATOM 569 O O . LEU A 1 71 ? 5.315 27.502 42.908 1.00 46.50 71 LEU A O 1
ATOM 573 N N . LYS A 1 72 ? 4.591 25.537 43.780 1.00 33.28 72 LYS A N 1
ATOM 574 C CA . LYS A 1 72 ? 5.084 25.567 45.178 1.00 33.28 72 LYS A CA 1
ATOM 575 C C . LYS A 1 72 ? 4.437 24.461 46.043 1.00 33.28 72 LYS A C 1
ATOM 577 O O . LYS A 1 72 ? 3.226 24.395 46.199 1.00 33.28 72 LYS A O 1
ATOM 582 N N . LYS A 1 73 ? 5.298 23.599 46.600 1.00 37.22 73 LYS A N 1
ATOM 583 C CA . LYS A 1 73 ? 5.136 22.759 47.820 1.00 37.22 73 LYS A CA 1
ATOM 584 C C . LYS A 1 73 ? 4.969 23.704 49.046 1.00 37.22 73 LYS A C 1
ATOM 586 O O . LYS A 1 73 ? 5.398 24.847 48.866 1.00 37.22 73 LYS A O 1
ATOM 591 N N . PRO A 1 74 ? 4.453 23.358 50.260 1.00 45.62 74 PRO A N 1
ATOM 592 C CA . PRO A 1 74 ? 4.428 22.085 51.030 1.00 45.62 74 PRO A CA 1
ATOM 593 C C . PRO A 1 74 ? 3.033 21.792 51.659 1.00 45.62 74 PRO A C 1
ATOM 595 O O . PRO A 1 74 ? 2.090 22.503 51.366 1.00 45.62 74 PRO A O 1
ATOM 598 N N . GLY A 1 75 ? 2.725 20.795 52.491 1.00 34.22 75 GLY A N 1
ATOM 599 C CA . GLY A 1 75 ? 3.417 19.770 53.269 1.00 34.22 75 GLY A CA 1
ATOM 600 C C . GLY A 1 75 ? 2.332 18.998 54.056 1.00 34.22 75 GLY A C 1
ATOM 601 O O . GLY A 1 75 ? 1.260 19.536 54.317 1.00 34.22 75 GLY A O 1
ATOM 602 N N . MET A 1 76 ? 2.584 17.727 54.370 1.00 39.84 76 MET A N 1
ATOM 603 C CA . MET A 1 76 ? 1.714 16.862 55.193 1.00 39.84 76 MET A CA 1
ATOM 604 C C . MET A 1 76 ? 1.776 17.276 56.683 1.00 39.84 76 MET A C 1
ATOM 606 O O . MET A 1 76 ? 2.750 17.934 57.059 1.00 39.84 76 MET A O 1
ATOM 610 N N . PRO A 1 77 ? 0.804 16.892 57.541 1.00 48.69 77 PRO A N 1
ATOM 611 C CA . PRO A 1 77 ? 0.833 15.571 58.214 1.00 48.69 77 PRO A CA 1
ATOM 612 C C . PRO A 1 77 ? -0.558 14.881 58.264 1.00 48.69 77 PRO A C 1
ATOM 614 O O . PRO A 1 77 ? -1.587 15.539 58.282 1.00 48.69 77 PRO A O 1
ATOM 617 N N . ALA A 1 78 ? -0.672 13.570 58.022 1.00 40.25 78 ALA A N 1
ATOM 618 C CA . ALA A 1 78 ? -0.571 12.439 58.967 1.00 40.25 78 ALA A CA 1
ATOM 619 C C . ALA A 1 78 ? -1.658 12.403 60.075 1.00 40.25 78 ALA A C 1
ATOM 621 O O . ALA A 1 78 ? -1.657 13.262 60.944 1.00 40.25 78 ALA A O 1
ATOM 622 N N . SER A 1 79 ? -2.521 11.369 60.109 1.00 41.19 79 SER A N 1
ATOM 623 C CA . SER A 1 79 ? -2.477 10.274 61.112 1.00 41.19 79 SER A CA 1
ATOM 624 C C . SER A 1 79 ? -3.700 9.321 61.047 1.00 41.19 79 SER A C 1
ATOM 626 O O . SER A 1 79 ? -4.806 9.775 60.783 1.00 41.19 79 SER A O 1
ATOM 628 N N . THR A 1 80 ? -3.443 8.040 61.380 1.00 36.16 80 THR A N 1
ATOM 629 C CA . THR A 1 80 ? -4.313 7.044 62.076 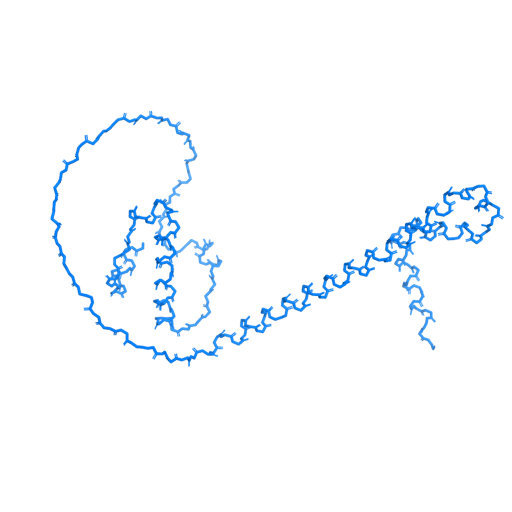1.00 36.16 80 THR A CA 1
ATOM 630 C C . THR A 1 80 ? -5.596 6.558 61.366 1.00 36.16 80 THR A C 1
ATOM 632 O O . THR A 1 80 ? -6.377 7.363 60.897 1.00 36.16 80 THR A O 1
ATOM 635 N N . GLY A 1 81 ? -5.974 5.277 61.260 1.00 33.97 81 GLY A N 1
ATOM 636 C CA . GLY A 1 81 ? -5.522 3.978 61.776 1.00 33.97 81 GLY A CA 1
ATOM 637 C C . GLY A 1 81 ? -6.665 2.937 61.603 1.00 33.97 81 GLY A C 1
ATOM 638 O O . GLY A 1 81 ? -7.812 3.334 61.433 1.00 33.97 81 GLY A O 1
ATOM 639 N N . GLY A 1 82 ? -6.353 1.629 61.665 1.00 34.50 82 GLY A N 1
ATOM 640 C CA . GLY A 1 82 ? -7.305 0.490 61.793 1.00 34.50 82 GLY A CA 1
ATOM 641 C C . GLY A 1 82 ? -7.704 -0.198 60.468 1.00 34.50 82 GLY A C 1
ATOM 642 O O . GLY A 1 82 ? -8.285 0.442 59.606 1.00 34.50 82 GLY A O 1
ATOM 643 N N . ALA A 1 83 ? -7.274 -1.429 60.133 1.00 37.16 83 ALA A N 1
ATOM 644 C CA . ALA A 1 83 ? -7.667 -2.758 60.667 1.00 37.16 83 ALA A CA 1
ATOM 645 C C . ALA A 1 83 ? -9.176 -3.063 60.464 1.00 37.16 83 ALA A C 1
ATOM 647 O O . ALA A 1 83 ? -9.989 -2.247 60.857 1.00 37.16 83 ALA A O 1
ATOM 648 N N . ALA A 1 84 ? -9.678 -4.190 59.939 1.00 39.69 84 ALA A N 1
ATOM 649 C CA . ALA A 1 84 ? -9.139 -5.440 59.401 1.00 39.69 84 ALA A CA 1
ATOM 650 C C . ALA A 1 84 ? -10.312 -6.284 58.803 1.00 39.69 84 ALA A C 1
ATOM 652 O O . ALA A 1 84 ? -11.464 -5.967 59.068 1.00 39.69 84 ALA A O 1
ATOM 653 N N . ILE A 1 85 ? -9.989 -7.419 58.145 1.00 42.41 85 ILE A N 1
ATOM 654 C CA . ILE A 1 85 ? -10.773 -8.692 58.084 1.00 42.41 85 ILE A CA 1
ATOM 655 C C . ILE A 1 85 ? -12.025 -8.747 57.170 1.00 42.41 85 ILE A C 1
ATOM 657 O O . ILE A 1 85 ? -12.810 -7.820 57.176 1.00 42.41 85 ILE A O 1
ATOM 661 N N . ARG A 1 86 ? -12.399 -9.810 56.426 1.00 48.81 86 ARG A N 1
ATOM 662 C CA . ARG A 1 86 ? -11.868 -11.072 55.817 1.00 48.81 86 ARG A CA 1
ATOM 663 C C . ARG A 1 86 ? -13.082 -11.728 55.082 1.00 48.81 86 ARG A C 1
ATOM 665 O O . ARG A 1 86 ? -14.208 -11.303 55.306 1.00 48.81 86 ARG A O 1
ATOM 672 N N . ASN A 1 87 ? -12.819 -12.807 54.323 1.00 38.31 87 ASN A N 1
ATOM 673 C CA . ASN A 1 87 ? -13.718 -13.858 53.765 1.00 38.31 87 ASN A CA 1
ATOM 674 C C . ASN A 1 87 ? -14.064 -13.680 52.264 1.00 38.31 87 ASN A C 1
ATOM 676 O O . ASN A 1 87 ? -14.774 -12.748 51.923 1.00 38.31 87 ASN A O 1
ATOM 680 N N . ARG A 1 88 ? -13.527 -14.422 51.262 1.00 44.38 88 ARG A N 1
ATOM 681 C CA . ARG A 1 88 ? -13.396 -15.896 51.010 1.00 44.38 88 ARG A CA 1
ATOM 682 C C . ARG A 1 88 ? -14.746 -16.599 51.222 1.00 44.38 88 ARG A C 1
ATOM 684 O O . ARG A 1 88 ? -15.215 -16.569 52.347 1.00 44.38 88 ARG A O 1
ATOM 691 N N . THR A 1 89 ? -15.477 -17.161 50.250 1.00 42.28 89 THR A N 1
ATOM 692 C CA . THR A 1 89 ? -15.254 -18.137 49.133 1.00 42.28 89 THR A CA 1
ATOM 693 C C . THR A 1 89 ? -16.667 -18.424 48.521 1.00 42.28 89 THR A C 1
ATOM 695 O O . THR A 1 89 ? -17.616 -17.877 49.079 1.00 42.28 89 THR A O 1
ATOM 698 N N . PRO A 1 90 ? -16.940 -19.332 47.546 1.00 47.16 90 PRO A N 1
ATOM 699 C CA . PRO A 1 90 ? -16.151 -19.954 46.473 1.00 47.16 90 PRO A CA 1
ATOM 700 C C . PRO A 1 90 ? -16.811 -19.907 45.058 1.00 47.16 90 PRO A C 1
ATOM 702 O O . PRO A 1 90 ? -18.017 -19.810 44.869 1.00 47.16 90 PRO A O 1
ATOM 705 N N . THR A 1 91 ? -15.931 -20.036 44.069 1.00 45.97 91 THR A N 1
ATOM 706 C CA . THR A 1 91 ? -16.012 -20.691 42.743 1.00 45.97 91 THR A CA 1
ATOM 707 C C . THR A 1 91 ? -17.190 -21.640 42.411 1.00 45.97 91 THR A C 1
ATOM 709 O O . THR A 1 91 ? -17.324 -22.672 43.063 1.00 45.97 91 THR A O 1
ATOM 712 N N . ASN A 1 92 ? -17.902 -21.402 41.289 1.00 39.16 92 ASN A N 1
ATOM 713 C CA . ASN A 1 92 ? -17.870 -22.281 40.094 1.00 39.16 92 ASN A CA 1
ATOM 714 C C . ASN A 1 92 ? -18.476 -21.627 38.811 1.00 39.16 92 ASN A C 1
ATOM 716 O O . ASN A 1 92 ? -19.297 -20.720 38.941 1.00 39.16 92 ASN A O 1
ATOM 720 N N . PRO A 1 93 ? -18.051 -22.040 37.590 1.00 53.38 93 PRO A N 1
ATOM 721 C CA . PRO A 1 93 ? -18.265 -21.360 36.296 1.00 53.38 93 PRO A CA 1
ATOM 722 C C . PRO A 1 93 ? -19.192 -22.173 35.342 1.00 53.38 93 PRO A C 1
ATOM 724 O O . PRO A 1 93 ? -19.862 -23.090 35.804 1.00 53.38 93 PRO A O 1
ATOM 727 N N . PRO A 1 94 ? -19.189 -21.945 34.010 1.00 56.59 94 PRO A N 1
ATOM 728 C CA . PRO A 1 94 ? -19.774 -20.822 33.276 1.00 56.59 94 PRO A CA 1
ATOM 729 C C . PRO A 1 94 ? -20.916 -21.293 32.343 1.00 56.59 94 PRO A C 1
ATOM 731 O O . PRO A 1 94 ? -20.839 -22.381 31.779 1.00 56.59 94 PRO A O 1
ATOM 734 N N . ASN A 1 95 ? -21.931 -20.458 32.088 1.00 39.97 95 ASN A N 1
ATOM 735 C CA . ASN A 1 95 ? -22.831 -20.694 30.954 1.00 39.97 95 ASN A CA 1
ATOM 736 C C . ASN A 1 95 ? -22.448 -19.764 29.801 1.00 39.97 95 ASN A C 1
ATOM 738 O O . ASN A 1 95 ? -22.521 -18.539 29.911 1.00 39.97 95 ASN A O 1
ATOM 742 N N . ALA A 1 96 ? -21.962 -20.380 28.729 1.00 53.16 96 ALA A N 1
ATOM 743 C CA . ALA A 1 96 ? -21.627 -19.751 27.468 1.00 53.16 96 ALA A CA 1
ATOM 744 C C . ALA A 1 96 ? -22.905 -19.345 26.717 1.00 53.16 96 ALA A C 1
ATOM 746 O O . ALA A 1 96 ? -23.793 -20.167 26.523 1.00 53.16 96 ALA A O 1
ATOM 747 N N . ALA A 1 97 ? -22.972 -18.094 26.262 1.00 45.12 97 ALA A N 1
ATOM 748 C CA . ALA A 1 97 ? -23.871 -17.632 25.203 1.00 45.12 97 ALA A CA 1
ATOM 749 C C . ALA A 1 97 ? -23.344 -16.262 24.726 1.00 45.12 97 ALA A C 1
ATOM 751 O O . ALA A 1 97 ? -23.393 -15.295 25.473 1.00 45.12 97 ALA A O 1
ATOM 752 N N . GLY A 1 98 ? -22.745 -16.060 23.551 1.00 50.38 98 GLY A N 1
ATOM 753 C CA . GLY A 1 98 ? -22.706 -16.864 22.326 1.00 50.38 98 GLY A CA 1
ATOM 754 C C . GLY A 1 98 ? -23.330 -16.141 21.119 1.00 50.38 98 GLY A C 1
ATOM 755 O O . GLY A 1 98 ? -23.119 -16.571 19.996 1.00 50.38 98 GLY A O 1
ATOM 756 N N . GLY A 1 99 ? -24.064 -15.034 21.320 1.00 50.16 99 GLY A N 1
ATOM 757 C CA . GLY A 1 99 ? -24.860 -14.389 20.257 1.00 50.16 99 GLY A CA 1
ATOM 758 C C . GLY A 1 99 ? -24.208 -13.177 19.575 1.00 50.16 99 GLY A C 1
ATOM 759 O O . GLY A 1 99 ? -23.960 -13.206 18.375 1.00 50.16 99 GLY A O 1
ATOM 760 N N . SER A 1 100 ? -23.851 -12.126 20.328 1.00 53.00 100 SER A N 1
ATOM 761 C CA . SER A 1 100 ? -23.175 -10.923 19.777 1.00 53.00 100 SER A CA 1
ATOM 762 C C . SER A 1 100 ? -21.756 -11.184 19.269 1.00 53.00 100 SER A C 1
ATOM 764 O O . SER A 1 100 ? -21.156 -10.332 18.624 1.00 53.00 100 SER A O 1
ATOM 766 N N . SER A 1 101 ? -21.225 -12.369 19.550 1.00 63.19 101 SER A N 1
ATOM 767 C CA . SER A 1 101 ? -19.909 -12.789 19.098 1.00 63.19 101 SER A CA 1
ATOM 768 C C . SER A 1 101 ? -19.870 -13.015 17.586 1.00 63.19 101 SER A C 1
ATOM 770 O O . SER A 1 101 ? -18.843 -12.743 16.984 1.00 63.19 101 SER A O 1
ATOM 772 N N . LEU A 1 102 ? -20.954 -13.486 16.954 1.00 70.19 102 LEU A N 1
ATOM 773 C CA . LEU A 1 102 ? -20.895 -13.980 15.571 1.00 70.19 102 LEU A CA 1
ATOM 774 C C . LEU A 1 102 ? -20.683 -12.862 14.540 1.00 70.19 102 LEU A C 1
ATOM 776 O O . LEU A 1 102 ? -19.823 -12.988 13.678 1.00 70.19 102 LEU A O 1
ATOM 780 N N . VAL A 1 103 ? -21.411 -11.747 14.663 1.00 80.50 103 VAL A N 1
ATOM 781 C CA . VAL A 1 103 ? -21.274 -10.595 13.751 1.00 80.50 103 VAL A CA 1
ATOM 782 C C . VAL A 1 103 ? -19.911 -9.926 13.927 1.00 80.50 103 VAL A C 1
ATOM 784 O O . VAL A 1 103 ? -19.235 -9.638 12.945 1.00 80.50 103 VAL A O 1
ATOM 787 N N . THR A 1 104 ? -19.456 -9.739 15.169 1.00 80.81 104 THR A N 1
ATOM 788 C CA . THR A 1 104 ? -18.122 -9.187 15.445 1.00 80.81 104 THR A CA 1
ATOM 789 C C . THR A 1 104 ? -17.008 -10.112 14.955 1.00 80.81 104 THR A C 1
ATOM 791 O O . THR A 1 104 ? -16.036 -9.625 14.388 1.00 80.81 104 THR A O 1
ATOM 794 N N . ILE A 1 105 ? -17.160 -11.433 15.105 1.00 86.62 105 ILE A N 1
ATOM 795 C CA . ILE A 1 105 ? -16.232 -12.424 14.542 1.00 86.62 105 ILE A CA 1
ATOM 796 C C . ILE A 1 105 ? -16.231 -12.345 13.011 1.00 86.62 105 ILE A C 1
ATOM 798 O O . ILE A 1 105 ? -15.167 -12.352 12.409 1.00 86.62 105 ILE A O 1
ATOM 802 N N . GLN A 1 106 ? -17.394 -12.220 12.371 1.00 88.06 106 GLN A N 1
ATOM 803 C CA . GLN A 1 106 ? -17.488 -12.162 10.912 1.00 88.06 106 GLN A CA 1
ATOM 804 C C . GLN A 1 106 ? -16.851 -10.894 10.330 1.00 88.06 106 GLN A C 1
ATOM 806 O O . GLN A 1 106 ? -16.098 -10.980 9.363 1.00 88.06 106 GLN A O 1
ATOM 811 N N . LEU A 1 107 ? -17.090 -9.732 10.944 1.00 87.44 107 LEU A N 1
ATOM 812 C CA . LEU A 1 107 ? -16.409 -8.485 10.582 1.00 87.44 107 LEU A CA 1
ATOM 813 C C . LEU A 1 107 ? -14.896 -8.578 10.815 1.00 87.44 107 LEU A C 1
ATOM 815 O O . LEU A 1 107 ? -14.119 -8.123 9.981 1.00 87.44 107 LEU A O 1
ATOM 819 N N . GLN A 1 108 ? -14.467 -9.203 11.914 1.00 89.50 108 GLN A N 1
ATOM 820 C CA . GLN A 1 108 ? -13.047 -9.408 12.190 1.00 89.50 108 GLN A CA 1
ATOM 821 C C . GLN A 1 108 ? -12.390 -10.326 11.149 1.00 89.50 108 GLN A C 1
ATOM 823 O O . GLN A 1 108 ? -11.287 -10.026 10.702 1.00 89.50 108 GLN A O 1
ATOM 828 N N . ASN A 1 109 ? -13.084 -11.383 10.718 1.00 93.00 109 ASN A N 1
ATOM 829 C CA . ASN A 1 109 ? -12.616 -12.282 9.664 1.00 93.00 109 ASN A CA 1
ATOM 830 C C . ASN A 1 109 ? -12.477 -11.553 8.321 1.00 93.00 109 ASN A C 1
ATOM 832 O O . ASN A 1 109 ? -11.459 -11.716 7.661 1.00 93.00 109 ASN A O 1
ATOM 836 N N . GLN A 1 110 ? -13.443 -10.704 7.948 1.00 92.81 110 GLN A N 1
ATOM 837 C CA . GLN A 1 110 ? -13.346 -9.894 6.726 1.00 92.81 110 GLN A CA 1
ATOM 838 C C . GLN A 1 110 ? -12.164 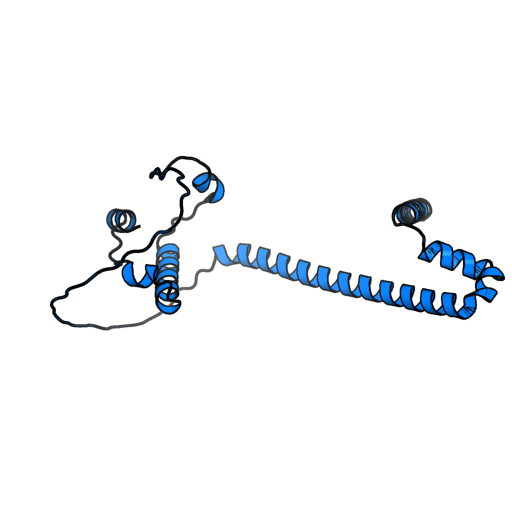-8.922 6.770 1.00 92.81 110 GLN A C 1
ATOM 840 O O . GLN A 1 110 ? -11.467 -8.753 5.775 1.00 92.81 110 GLN A O 1
ATOM 845 N N . VAL A 1 111 ? -11.909 -8.291 7.920 1.00 94.00 111 VAL A N 1
ATOM 846 C CA . VAL A 1 111 ? -10.736 -7.418 8.084 1.00 94.00 111 VAL A CA 1
ATOM 847 C C . VAL A 1 111 ? -9.443 -8.213 7.908 1.00 94.00 111 VAL A C 1
ATOM 849 O O . VAL A 1 111 ? -8.541 -7.741 7.224 1.00 94.00 111 VAL A O 1
ATOM 852 N N . THR A 1 112 ? -9.353 -9.412 8.485 1.00 95.31 112 THR A N 1
ATOM 853 C CA . THR A 1 112 ? -8.176 -10.277 8.338 1.00 95.31 112 THR A CA 1
ATOM 854 C C . THR A 1 112 ? -7.982 -10.741 6.893 1.00 95.31 112 THR A C 1
ATOM 856 O O . THR A 1 112 ? -6.878 -10.627 6.371 1.00 95.31 112 THR A O 1
ATOM 859 N N . GLU A 1 113 ? -9.042 -11.172 6.213 1.00 96.19 113 GLU A N 1
ATOM 860 C CA . GLU A 1 113 ? -8.992 -11.589 4.805 1.00 96.19 113 GLU A CA 1
ATOM 861 C C . GLU A 1 113 ? -8.549 -10.443 3.883 1.00 96.19 113 GLU A C 1
ATOM 863 O O . GLU A 1 113 ? -7.667 -10.611 3.041 1.00 96.19 113 GLU A O 1
ATOM 868 N N . LEU A 1 114 ? -9.105 -9.242 4.074 1.00 94.94 114 LEU A N 1
ATOM 869 C CA . LEU A 1 114 ? -8.700 -8.063 3.309 1.00 94.94 114 LEU A CA 1
ATOM 870 C C . LEU A 1 114 ? -7.244 -7.677 3.585 1.00 94.94 114 LEU A C 1
ATOM 872 O O . LEU A 1 114 ? -6.538 -7.276 2.663 1.00 94.94 114 LEU A O 1
ATOM 876 N N . GLN A 1 115 ? -6.774 -7.814 4.827 1.00 95.81 115 GLN A N 1
ATOM 877 C CA . GLN A 1 115 ? -5.369 -7.582 5.167 1.00 95.81 115 GLN A CA 1
ATOM 878 C C . GLN A 1 115 ? -4.441 -8.587 4.479 1.00 95.81 115 GLN A C 1
ATOM 880 O O . GLN A 1 115 ? -3.419 -8.185 3.927 1.00 95.81 115 GLN A O 1
ATOM 885 N N . GLU A 1 116 ? -4.794 -9.873 4.468 1.00 96.38 116 GLU A N 1
ATOM 886 C CA . GLU A 1 116 ? -4.033 -10.904 3.754 1.00 96.38 116 GLU A CA 1
ATOM 887 C C . GLU A 1 116 ? -4.018 -10.654 2.242 1.00 96.38 116 GLU A C 1
ATOM 889 O O . GLU A 1 116 ? -2.966 -10.769 1.611 1.00 96.38 116 GLU A O 1
ATOM 894 N N . SER A 1 117 ? -5.152 -10.237 1.675 1.00 96.44 117 SER A N 1
ATOM 895 C CA . SER A 1 117 ? -5.267 -9.862 0.264 1.00 96.44 117 SER A CA 1
ATOM 896 C C . SER A 1 117 ? -4.382 -8.663 -0.085 1.00 96.44 117 SER A C 1
ATOM 898 O O . SER A 1 117 ? -3.606 -8.732 -1.037 1.00 96.44 117 SER A O 1
ATOM 900 N N . ILE A 1 118 ? -4.403 -7.598 0.728 1.00 96.94 118 ILE A N 1
ATOM 901 C CA . ILE A 1 118 ? -3.517 -6.436 0.552 1.00 96.94 118 ILE A CA 1
ATOM 902 C C . ILE A 1 118 ? -2.052 -6.868 0.604 1.00 96.94 118 ILE A C 1
ATOM 904 O O . ILE A 1 118 ? -1.288 -6.506 -0.283 1.00 96.94 118 ILE A O 1
ATOM 908 N N . LEU A 1 119 ? -1.662 -7.689 1.583 1.00 95.94 119 LEU A N 1
ATOM 909 C CA . LEU A 1 119 ? -0.289 -8.192 1.682 1.00 95.94 119 LEU A CA 1
ATOM 910 C C . LEU A 1 119 ? 0.114 -9.037 0.463 1.00 95.94 119 LEU A C 1
ATOM 912 O O . LEU A 1 119 ? 1.272 -9.001 0.045 1.00 95.94 119 LEU A O 1
ATOM 916 N N . GLY A 1 120 ? -0.816 -9.808 -0.104 1.00 96.00 120 GLY A N 1
ATOM 917 C CA . GLY A 1 120 ? -0.612 -10.525 -1.363 1.00 96.00 120 GLY A CA 1
ATOM 918 C C . GLY A 1 120 ? -0.361 -9.566 -2.527 1.00 96.00 120 GLY A C 1
ATOM 919 O O . GLY A 1 120 ? 0.657 -9.682 -3.207 1.00 96.00 120 GLY A O 1
ATOM 920 N N . LEU A 1 121 ? -1.233 -8.570 -2.693 1.00 95.81 121 LEU A N 1
ATOM 921 C CA . LEU A 1 121 ? -1.129 -7.559 -3.749 1.00 95.81 121 LEU A CA 1
ATOM 922 C C . LEU A 1 121 ? 0.131 -6.695 -3.621 1.00 95.81 121 LEU A C 1
ATOM 924 O O . LEU A 1 121 ? 0.740 -6.347 -4.628 1.00 95.81 121 LEU A O 1
ATOM 928 N N . GLU A 1 122 ? 0.561 -6.364 -2.403 1.00 96.75 122 GLU A N 1
ATOM 929 C CA . GLU A 1 122 ? 1.809 -5.633 -2.168 1.00 96.75 122 GLU A CA 1
ATOM 930 C C . GLU A 1 122 ? 3.029 -6.453 -2.587 1.00 96.75 122 GLU A C 1
ATOM 932 O O . GLU A 1 122 ? 3.920 -5.922 -3.247 1.00 96.75 122 GLU A O 1
ATOM 937 N N . LYS A 1 123 ? 3.045 -7.759 -2.292 1.00 97.31 123 LYS A N 1
ATOM 938 C CA . LYS A 1 123 ? 4.111 -8.653 -2.768 1.00 97.31 123 LYS A CA 1
ATOM 939 C C . LYS A 1 123 ? 4.129 -8.756 -4.286 1.00 97.31 123 LYS A C 1
ATOM 941 O O . LYS A 1 123 ? 5.208 -8.741 -4.870 1.00 97.31 123 LYS A O 1
ATOM 946 N N . GLU A 1 124 ? 2.966 -8.869 -4.922 1.00 96.50 124 GLU A N 1
ATOM 947 C CA . GLU A 1 124 ? 2.870 -8.910 -6.384 1.00 96.50 124 GLU A CA 1
ATOM 948 C C . GLU A 1 124 ? 3.341 -7.592 -7.009 1.00 96.50 124 GLU A C 1
ATOM 950 O O . GLU A 1 124 ? 4.177 -7.609 -7.913 1.00 96.50 124 GLU A O 1
ATOM 955 N N . ARG A 1 125 ? 2.895 -6.447 -6.478 1.00 96.62 125 ARG A N 1
ATOM 956 C CA . ARG A 1 125 ? 3.366 -5.115 -6.885 1.00 96.62 125 ARG A CA 1
ATOM 957 C C . ARG A 1 125 ? 4.887 -5.018 -6.793 1.00 96.62 125 ARG A C 1
ATOM 959 O O . ARG A 1 125 ? 5.528 -4.609 -7.759 1.00 96.62 125 ARG A O 1
ATOM 966 N N . ASP A 1 126 ? 5.457 -5.404 -5.656 1.00 94.88 126 ASP A N 1
ATOM 967 C CA . ASP A 1 126 ? 6.896 -5.304 -5.416 1.00 94.88 126 ASP A CA 1
ATOM 968 C C . ASP A 1 126 ? 7.678 -6.274 -6.315 1.00 94.88 126 ASP A C 1
ATOM 970 O O . ASP A 1 126 ? 8.718 -5.911 -6.862 1.00 94.88 126 ASP A O 1
ATOM 974 N N . PHE A 1 127 ? 7.147 -7.475 -6.557 1.00 97.75 127 PHE A N 1
ATOM 975 C CA . PHE A 1 127 ? 7.733 -8.451 -7.475 1.00 97.75 127 PHE A CA 1
ATOM 976 C C . PHE A 1 127 ? 7.807 -7.925 -8.913 1.00 97.75 127 PHE A C 1
ATOM 978 O O . PHE A 1 127 ? 8.857 -8.030 -9.556 1.00 97.75 127 PHE A O 1
ATOM 985 N N . TYR A 1 128 ? 6.718 -7.343 -9.425 1.00 96.62 128 TYR A N 1
ATOM 986 C CA . TYR A 1 128 ? 6.711 -6.756 -10.765 1.00 96.62 128 TYR A CA 1
ATOM 987 C C . TYR A 1 128 ? 7.605 -5.517 -10.841 1.00 96.62 128 TYR A C 1
ATOM 989 O O . TYR A 1 128 ? 8.354 -5.371 -11.807 1.00 96.62 128 TYR A O 1
ATOM 997 N N . PHE A 1 129 ? 7.601 -4.671 -9.809 1.00 94.38 129 PHE A N 1
ATOM 998 C CA . PHE A 1 129 ? 8.471 -3.499 -9.751 1.00 94.38 129 PHE A CA 1
ATOM 999 C C . PHE A 1 129 ? 9.957 -3.878 -9.763 1.00 94.38 129 PHE A C 1
ATOM 1001 O O . PHE A 1 129 ? 10.718 -3.317 -10.550 1.00 94.38 129 PHE A O 1
ATOM 1008 N N . SER A 1 130 ? 10.371 -4.871 -8.967 1.00 95.88 130 SER A N 1
ATOM 1009 C CA . SER A 1 130 ? 11.749 -5.374 -8.986 1.00 95.88 130 SER A CA 1
ATOM 1010 C C . SER A 1 130 ? 12.163 -5.862 -10.374 1.00 95.88 130 SER A C 1
ATOM 1012 O O . SER A 1 130 ? 13.236 -5.495 -10.837 1.00 95.88 130 SER A O 1
ATOM 1014 N N . LYS A 1 131 ? 11.300 -6.598 -11.090 1.00 96.19 131 LYS A N 1
ATOM 1015 C CA . LYS A 1 131 ? 11.601 -7.030 -12.468 1.00 96.19 131 LYS A CA 1
ATOM 1016 C C . LYS A 1 131 ? 11.770 -5.861 -13.433 1.00 96.19 131 LYS A C 1
ATOM 1018 O O . LYS A 1 131 ? 12.694 -5.877 -14.239 1.00 96.19 131 LYS A O 1
ATOM 1023 N N . LEU A 1 132 ? 10.889 -4.861 -13.368 1.00 95.00 132 LEU A N 1
ATOM 1024 C CA . LEU A 1 132 ? 11.000 -3.665 -14.209 1.00 95.00 132 LEU A CA 1
ATOM 1025 C C . LEU A 1 132 ? 12.288 -2.893 -13.900 1.00 95.00 132 LEU A C 1
ATOM 1027 O O . LEU A 1 132 ? 12.948 -2.414 -14.820 1.00 95.00 132 LEU A O 1
ATOM 1031 N N . ARG A 1 133 ? 12.687 -2.838 -12.624 1.00 94.12 133 ARG A N 1
ATOM 1032 C CA . ARG A 1 133 ? 13.943 -2.216 -12.202 1.00 94.12 133 ARG A CA 1
ATOM 1033 C C . ARG A 1 133 ? 15.172 -2.978 -12.699 1.00 94.12 133 ARG A C 1
ATOM 1035 O O . ARG A 1 133 ? 16.119 -2.344 -13.157 1.00 94.12 133 ARG A O 1
ATOM 1042 N N . ASP A 1 134 ? 15.153 -4.307 -12.644 1.00 96.56 134 ASP A N 1
ATOM 1043 C CA . ASP A 1 134 ? 16.231 -5.144 -13.182 1.00 96.56 134 ASP A CA 1
ATOM 1044 C C . ASP A 1 134 ? 16.385 -4.932 -14.699 1.00 96.56 134 ASP A C 1
ATOM 1046 O O . ASP A 1 134 ? 17.500 -4.775 -15.194 1.00 96.56 134 ASP A O 1
ATOM 1050 N N . ILE A 1 135 ? 15.271 -4.852 -15.437 1.00 92.94 135 ILE A N 1
ATOM 1051 C CA . ILE A 1 135 ? 15.275 -4.555 -16.881 1.00 92.94 135 ILE A CA 1
ATOM 1052 C C . ILE A 1 135 ? 15.847 -3.158 -17.154 1.00 92.94 135 ILE A C 1
ATOM 1054 O O . ILE A 1 135 ? 16.660 -2.991 -18.062 1.00 92.94 135 ILE A O 1
ATOM 1058 N N . GLU A 1 136 ? 15.455 -2.154 -16.368 1.00 91.06 136 GLU A N 1
ATOM 1059 C CA . GLU A 1 136 ? 15.984 -0.793 -16.496 1.00 91.06 136 GLU A CA 1
ATOM 1060 C C . GLU A 1 136 ? 17.505 -0.748 -16.273 1.00 91.06 136 GLU A C 1
ATOM 1062 O O . GLU A 1 136 ? 18.213 -0.065 -17.012 1.00 91.06 136 GLU A O 1
ATOM 1067 N N . LEU A 1 137 ? 18.022 -1.498 -15.293 1.00 92.94 137 LEU A N 1
ATOM 1068 C CA . LEU A 1 137 ? 19.464 -1.614 -15.056 1.00 92.94 137 LEU A CA 1
ATOM 1069 C C . LEU A 1 137 ? 20.198 -2.204 -16.267 1.00 92.94 137 LEU A C 1
ATOM 1071 O O . LEU A 1 137 ? 21.214 -1.650 -16.684 1.00 92.94 137 LEU A O 1
ATOM 1075 N N . VAL A 1 138 ? 19.662 -3.275 -16.860 1.00 91.88 138 VAL A N 1
ATOM 1076 C CA . VAL A 1 138 ? 20.245 -3.899 -18.062 1.00 91.88 138 VAL A CA 1
ATOM 1077 C C . VAL A 1 138 ? 20.259 -2.921 -19.242 1.00 91.88 138 VAL A C 1
ATOM 1079 O O . VAL A 1 138 ? 21.254 -2.844 -19.963 1.00 91.88 138 VAL A O 1
ATOM 1082 N N . LEU A 1 139 ? 19.194 -2.136 -19.427 1.00 88.31 139 LEU A N 1
ATOM 1083 C CA . LEU A 1 139 ? 19.133 -1.110 -20.475 1.00 88.31 139 LEU A CA 1
ATOM 1084 C C . LEU A 1 139 ? 20.163 0.006 -20.260 1.00 88.31 139 LEU A C 1
ATOM 1086 O O . LEU A 1 139 ? 20.793 0.445 -21.219 1.00 88.31 139 LEU A O 1
ATOM 1090 N N . GLN A 1 140 ? 20.358 0.451 -19.017 1.00 86.81 140 GLN A N 1
ATOM 1091 C CA . GLN A 1 140 ? 21.346 1.484 -18.682 1.00 86.81 140 GLN A CA 1
ATOM 1092 C C . GLN A 1 140 ? 22.785 1.017 -18.949 1.00 86.81 140 GLN A C 1
ATOM 1094 O O . GLN A 1 140 ? 23.606 1.814 -19.401 1.00 86.81 140 GLN A O 1
ATOM 1099 N N . GLU A 1 141 ? 23.085 -0.263 -18.715 1.00 89.50 141 GLU A N 1
ATOM 1100 C CA . GLU A 1 141 ? 24.396 -0.857 -19.016 1.00 89.50 141 GLU A CA 1
ATOM 1101 C C . GLU A 1 141 ? 24.700 -0.866 -20.527 1.00 89.50 141 GLU A C 1
ATOM 1103 O O . GLU A 1 141 ? 25.842 -0.653 -20.930 1.00 89.50 141 GLU A O 1
ATOM 1108 N N . HIS A 1 142 ? 23.673 -1.020 -21.368 1.00 84.44 142 HIS A N 1
ATOM 1109 C CA . HIS A 1 142 ? 23.791 -1.114 -22.829 1.00 84.44 142 HIS A CA 1
ATOM 1110 C C . HIS A 1 142 ? 23.474 0.213 -23.548 1.00 84.44 142 HIS A C 1
ATOM 1112 O O . HIS A 1 142 ? 23.024 0.208 -24.694 1.00 84.44 142 HIS A O 1
ATOM 1118 N N . GLY A 1 143 ? 23.704 1.363 -22.902 1.00 76.12 143 GLY A N 1
ATOM 1119 C CA . GLY A 1 143 ? 23.201 2.678 -23.333 1.00 76.12 143 GLY A CA 1
ATOM 1120 C C . GLY A 1 143 ? 23.409 3.055 -24.812 1.00 76.12 143 GLY A C 1
ATOM 1121 O O . GLY A 1 143 ? 22.479 3.551 -25.441 1.00 76.12 143 GLY A O 1
ATOM 1122 N N . GLU A 1 144 ? 24.572 2.776 -25.416 1.00 78.00 144 GLU A N 1
ATOM 1123 C CA . GLU A 1 144 ? 24.804 3.069 -26.848 1.00 78.00 144 GLU A CA 1
ATOM 1124 C C . GLU A 1 144 ? 24.080 2.107 -27.808 1.00 78.00 144 GLU A C 1
ATOM 1126 O O . GLU A 1 144 ? 23.872 2.412 -28.983 1.00 78.00 144 GLU A O 1
ATOM 1131 N N . GLU A 1 145 ? 23.717 0.917 -27.338 1.00 77.56 145 GLU A N 1
ATOM 1132 C CA . GLU A 1 145 ? 23.012 -0.103 -28.114 1.00 77.56 145 GLU A CA 1
ATOM 1133 C C . GLU A 1 145 ? 21.493 0.101 -28.068 1.00 77.56 145 GLU A C 1
ATOM 1135 O O . GLU A 1 145 ? 20.797 -0.214 -29.036 1.00 77.56 145 GLU A O 1
ATOM 1140 N N . VAL A 1 146 ? 20.998 0.734 -26.999 1.00 77.25 146 VAL A N 1
ATOM 1141 C CA . VAL A 1 146 ? 19.606 1.188 -26.877 1.00 77.25 146 VAL A CA 1
ATOM 1142 C C . VAL A 1 146 ? 19.260 2.197 -27.972 1.00 77.25 146 VAL A C 1
ATOM 1144 O O . VAL A 1 146 ? 18.224 2.059 -28.616 1.00 77.25 146 VAL A O 1
ATOM 1147 N N . GLU A 1 147 ? 20.142 3.154 -28.278 1.00 77.62 147 GLU A N 1
ATOM 1148 C CA . GLU A 1 147 ? 19.885 4.123 -29.357 1.00 77.62 147 GLU A CA 1
ATOM 1149 C C . GLU A 1 147 ? 19.879 3.489 -30.756 1.00 77.62 147 GLU A C 1
ATOM 1151 O O . GLU A 1 147 ? 19.253 4.019 -31.673 1.00 77.62 147 GLU A O 1
ATOM 1156 N N . ARG A 1 148 ? 20.525 2.331 -30.930 1.00 82.38 148 ARG A N 1
ATOM 1157 C CA . ARG A 1 148 ? 20.591 1.624 -32.220 1.00 82.38 148 ARG A CA 1
ATOM 1158 C C . ARG A 1 148 ? 19.446 0.638 -32.446 1.00 82.38 148 ARG A C 1
ATOM 1160 O O . ARG A 1 148 ? 19.303 0.143 -33.562 1.00 82.38 148 ARG A O 1
ATOM 1167 N N . SER A 1 149 ? 18.652 0.336 -31.419 1.00 88.75 149 SER A N 1
ATOM 1168 C CA . SER A 1 149 ? 17.584 -0.663 -31.480 1.00 88.75 149 SER A CA 1
ATOM 1169 C C . SER A 1 149 ? 16.227 -0.042 -31.171 1.00 88.75 149 SER A C 1
ATOM 1171 O O . SER A 1 149 ? 15.945 0.327 -30.033 1.00 88.75 149 SER A O 1
ATOM 1173 N N . GLU A 1 150 ? 15.348 -0.002 -32.174 1.00 88.38 150 GLU A N 1
ATOM 1174 C CA . GLU A 1 150 ? 13.967 0.486 -32.033 1.00 88.38 150 GLU A CA 1
ATOM 1175 C C . GLU A 1 150 ? 13.206 -0.263 -30.923 1.00 88.38 150 GLU A C 1
ATOM 1177 O O . GLU A 1 150 ? 12.479 0.341 -30.139 1.00 88.38 150 GLU A O 1
ATOM 1182 N N . VAL A 1 151 ? 13.461 -1.568 -30.771 1.00 87.81 151 VAL A N 1
ATOM 1183 C CA . VAL A 1 151 ? 12.840 -2.401 -29.729 1.00 87.81 151 VAL A CA 1
ATOM 1184 C C . VAL A 1 151 ? 13.252 -1.951 -28.324 1.00 87.81 151 VAL A C 1
ATOM 1186 O O . VAL A 1 151 ? 12.421 -1.917 -27.419 1.00 87.81 151 VAL A O 1
ATOM 1189 N N . LEU A 1 152 ? 14.525 -1.596 -28.117 1.00 87.12 152 LEU A N 1
ATOM 1190 C CA . LEU A 1 152 ? 15.003 -1.146 -26.805 1.00 87.12 152 LEU A CA 1
ATOM 1191 C C . LEU A 1 152 ? 14.464 0.251 -26.464 1.00 87.12 152 LEU A C 1
ATOM 1193 O O . LEU A 1 152 ? 14.132 0.504 -25.305 1.00 87.12 152 LEU A O 1
ATOM 1197 N N . GLN A 1 153 ? 14.294 1.119 -27.466 1.00 86.94 153 GLN A N 1
ATOM 1198 C CA . GLN A 1 153 ? 13.650 2.427 -27.300 1.00 86.94 153 GLN A CA 1
ATOM 1199 C C . GLN A 1 153 ? 12.171 2.296 -26.916 1.00 86.94 153 GLN A C 1
ATOM 1201 O O . GLN A 1 153 ? 11.702 3.001 -26.018 1.00 86.94 153 GLN A O 1
ATOM 1206 N N . ASP A 1 154 ? 11.440 1.366 -27.534 1.00 88.88 154 ASP A N 1
ATOM 1207 C CA . ASP A 1 154 ? 10.043 1.094 -27.182 1.00 88.88 154 ASP A CA 1
ATOM 1208 C C . ASP A 1 154 ? 9.907 0.562 -25.748 1.00 88.88 154 ASP A C 1
ATOM 1210 O O . ASP A 1 154 ? 9.031 1.007 -25.001 1.00 88.88 154 ASP A O 1
ATOM 1214 N N . ILE A 1 155 ? 10.808 -0.326 -25.310 1.00 89.38 155 ILE A N 1
ATOM 1215 C CA . ILE A 1 155 ? 10.841 -0.806 -23.918 1.00 89.38 155 ILE A CA 1
ATOM 1216 C C . ILE A 1 155 ? 11.141 0.353 -22.956 1.00 89.38 155 ILE A C 1
ATOM 1218 O O . ILE A 1 155 ? 10.462 0.498 -21.937 1.00 89.38 155 ILE A O 1
ATOM 1222 N N . GLN A 1 156 ? 12.105 1.216 -23.283 1.00 87.88 156 GLN A N 1
ATOM 1223 C CA . GLN A 1 156 ? 12.440 2.391 -22.474 1.00 87.88 156 GLN A CA 1
ATOM 1224 C C . GLN A 1 156 ? 11.246 3.353 -22.358 1.00 87.88 156 GLN A C 1
ATOM 1226 O O . GLN A 1 156 ? 10.944 3.865 -21.278 1.00 87.88 156 GLN A O 1
ATOM 1231 N N . LYS A 1 157 ? 10.506 3.541 -23.453 1.00 88.94 157 LYS A N 1
ATOM 1232 C CA . LYS A 1 157 ? 9.275 4.334 -23.477 1.00 88.94 157 LYS A CA 1
ATOM 1233 C C . LYS A 1 157 ? 8.179 3.731 -22.599 1.00 88.94 157 LYS A C 1
ATOM 1235 O O . LYS A 1 157 ? 7.471 4.488 -21.943 1.00 88.94 157 LYS A O 1
ATOM 1240 N N . ILE A 1 158 ? 8.042 2.403 -22.559 1.00 89.88 158 ILE A N 1
ATOM 1241 C CA . ILE A 1 158 ? 7.105 1.718 -21.655 1.00 89.88 158 ILE A CA 1
ATOM 1242 C C . ILE A 1 158 ? 7.504 1.947 -20.190 1.00 89.88 158 ILE A C 1
ATOM 1244 O O . ILE A 1 158 ? 6.640 2.289 -19.385 1.00 89.88 158 ILE A O 1
ATOM 1248 N N . LEU A 1 159 ? 8.794 1.819 -19.853 1.00 88.62 159 LEU A N 1
ATOM 1249 C CA . LEU A 1 159 ? 9.301 1.982 -18.481 1.00 88.62 159 LEU A CA 1
ATOM 1250 C C . LEU A 1 159 ? 9.127 3.404 -17.931 1.00 88.62 159 LEU A C 1
ATOM 1252 O O . LEU A 1 159 ? 8.827 3.566 -16.751 1.00 88.62 159 LEU A O 1
ATOM 1256 N N . TYR A 1 160 ? 9.284 4.426 -18.778 1.00 88.50 160 TYR A N 1
ATOM 1257 C CA . TYR A 1 160 ? 9.111 5.832 -18.387 1.00 88.50 160 TYR A CA 1
ATOM 1258 C C . TYR A 1 160 ? 7.725 6.402 -18.708 1.00 88.50 160 TYR A C 1
ATOM 1260 O O . TYR A 1 160 ? 7.476 7.594 -18.507 1.00 88.50 160 TYR A O 1
ATOM 1268 N N . SER A 1 161 ? 6.809 5.570 -19.203 1.00 86.44 161 SER A N 1
ATOM 1269 C CA . SER A 1 161 ? 5.426 5.967 -19.430 1.00 86.44 161 SER A CA 1
ATOM 1270 C C . SER A 1 161 ? 4.767 6.311 -18.093 1.00 86.44 161 SER A C 1
ATOM 1272 O O . SER A 1 161 ? 4.799 5.528 -17.146 1.00 86.44 161 SER A O 1
ATOM 1274 N N . THR A 1 162 ? 4.160 7.493 -17.990 1.00 70.38 162 THR A N 1
ATOM 1275 C CA . THR A 1 162 ? 3.430 7.893 -16.781 1.00 70.38 162 THR A CA 1
ATOM 1276 C C . THR A 1 162 ? 2.101 7.143 -16.671 1.00 70.38 162 THR A C 1
ATOM 1278 O O . THR A 1 162 ? 1.528 6.719 -17.679 1.00 70.38 162 THR A O 1
ATOM 1281 N N . GLU A 1 163 ? 1.563 7.018 -15.451 1.00 63.59 163 GLU A N 1
ATOM 1282 C CA . GLU A 1 163 ? 0.285 6.329 -15.179 1.00 63.59 163 GLU A CA 1
ATOM 1283 C C . GLU A 1 163 ? -0.859 6.796 -16.097 1.00 63.59 163 GLU A C 1
ATOM 1285 O O . GLU A 1 163 ? -1.674 5.986 -16.528 1.00 63.59 163 GLU A O 1
ATOM 1290 N N . ALA A 1 164 ? -0.887 8.079 -16.479 1.00 58.84 164 ALA A N 1
ATOM 1291 C CA . ALA A 1 164 ? -1.883 8.627 -17.401 1.00 58.84 164 ALA A CA 1
ATOM 1292 C C . ALA A 1 164 ? -1.828 7.992 -18.804 1.00 58.84 164 ALA A C 1
ATOM 1294 O O . ALA A 1 164 ? -2.860 7.782 -19.438 1.00 58.84 164 ALA A O 1
ATOM 1295 N N . CYS A 1 165 ? -0.632 7.662 -19.288 1.00 62.16 165 CYS A N 1
ATOM 1296 C CA . CYS A 1 165 ? -0.425 7.059 -20.600 1.00 62.16 165 CYS A CA 1
ATOM 1297 C C . CYS A 1 165 ? -0.666 5.538 -20.559 1.00 62.16 165 CYS A C 1
ATOM 1299 O O . CYS A 1 165 ? -1.266 4.976 -21.478 1.00 62.16 165 CYS A O 1
ATOM 1301 N N . LEU A 1 166 ? -0.296 4.879 -19.452 1.00 63.75 166 LEU A N 1
ATOM 1302 C CA . LEU A 1 166 ? -0.574 3.456 -19.227 1.00 63.75 166 LEU A CA 1
ATOM 1303 C C . LEU A 1 166 ? -2.073 3.173 -19.061 1.00 63.75 166 LEU A C 1
ATOM 1305 O O . LEU A 1 166 ? -2.578 2.227 -19.662 1.00 63.75 166 LEU A O 1
ATOM 1309 N N . LEU A 1 167 ? -2.812 4.010 -18.325 1.00 66.38 167 LEU A N 1
ATOM 1310 C CA . LEU A 1 167 ? -4.267 3.876 -18.194 1.00 66.38 167 LEU A CA 1
ATOM 1311 C C . LEU A 1 167 ? -4.978 4.057 -19.540 1.00 66.38 167 LEU A C 1
ATOM 1313 O O . LEU A 1 167 ? -5.881 3.286 -19.856 1.00 66.38 167 LEU A O 1
ATOM 1317 N N . GLN A 1 168 ? -4.536 5.014 -20.362 1.00 68.69 168 GLN A N 1
ATOM 1318 C CA . GLN A 1 168 ? -5.059 5.205 -21.717 1.00 68.69 168 GLN A CA 1
ATOM 1319 C C . GLN A 1 168 ? -4.816 3.962 -22.591 1.00 68.69 168 GLN A C 1
ATOM 1321 O O . GLN A 1 168 ? -5.722 3.521 -23.296 1.00 68.69 168 GLN A O 1
ATOM 1326 N N . ALA A 1 169 ? -3.620 3.367 -22.520 1.00 68.75 169 ALA A N 1
ATOM 1327 C CA . ALA A 1 169 ? -3.272 2.165 -23.276 1.00 68.75 169 ALA A CA 1
ATOM 1328 C C . ALA A 1 169 ? -4.044 0.921 -22.803 1.00 68.75 169 ALA A C 1
ATOM 1330 O O . ALA A 1 169 ? -4.527 0.157 -23.636 1.00 68.75 169 ALA A O 1
ATOM 1331 N N . ILE A 1 170 ? -4.222 0.740 -21.489 1.00 71.06 170 ILE A N 1
ATOM 1332 C CA . ILE A 1 170 ? -4.999 -0.370 -20.911 1.00 71.06 170 ILE A CA 1
ATOM 1333 C C . ILE A 1 170 ? -6.484 -0.232 -21.263 1.00 71.06 170 ILE A C 1
ATOM 1335 O O . ILE A 1 170 ? -7.114 -1.211 -21.662 1.00 71.06 170 ILE A O 1
ATOM 1339 N N . LEU A 1 171 ? -7.048 0.976 -21.173 1.00 71.62 171 LEU A N 1
ATOM 1340 C CA . LEU A 1 171 ? -8.425 1.242 -21.601 1.00 71.62 171 LEU A CA 1
ATOM 1341 C C . LEU A 1 171 ? -8.610 0.959 -23.096 1.00 71.62 171 LEU A C 1
ATOM 1343 O O . LEU A 1 171 ? -9.610 0.361 -23.488 1.00 71.62 171 LEU A O 1
ATOM 1347 N N . HIS A 1 172 ? -7.631 1.330 -23.923 1.00 74.56 172 HIS A N 1
ATOM 1348 C CA . HIS A 1 172 ? -7.669 1.051 -25.354 1.00 74.56 172 HIS A CA 1
ATOM 1349 C C . HIS A 1 172 ? -7.535 -0.454 -25.649 1.00 74.56 172 HIS A C 1
ATOM 1351 O O . HIS A 1 172 ? -8.303 -0.985 -26.441 1.00 74.56 172 HIS A O 1
ATOM 1357 N N . ALA A 1 173 ? -6.647 -1.177 -24.961 1.00 73.12 173 ALA A N 1
ATOM 1358 C CA . ALA A 1 173 ? -6.491 -2.626 -25.115 1.00 73.12 173 ALA A CA 1
ATOM 1359 C C . ALA A 1 173 ? -7.750 -3.403 -24.683 1.00 73.12 173 ALA A C 1
ATOM 1361 O O . ALA A 1 173 ? -8.212 -4.285 -25.409 1.00 73.12 173 ALA A O 1
ATOM 1362 N N . ASN A 1 174 ? -8.364 -3.022 -23.559 1.00 72.12 174 ASN A N 1
ATOM 1363 C CA . ASN A 1 174 ? -9.622 -3.612 -23.089 1.00 72.12 174 ASN A CA 1
ATOM 1364 C C . ASN A 1 174 ? -10.808 -3.291 -24.015 1.00 72.12 174 ASN A C 1
ATOM 1366 O O . ASN A 1 174 ? -11.751 -4.073 -24.092 1.00 72.12 174 ASN A O 1
ATOM 1370 N N . SER A 1 175 ? -10.755 -2.171 -24.743 1.00 70.06 175 SER A N 1
ATOM 1371 C CA . SER A 1 175 ? -11.749 -1.822 -25.765 1.00 70.06 175 SER A CA 1
ATOM 1372 C C . SER A 1 175 ? -11.604 -2.636 -27.057 1.00 70.06 175 SER A C 1
ATOM 1374 O O . SER A 1 175 ? -12.577 -2.751 -27.798 1.00 70.06 175 SER A O 1
ATOM 1376 N N . VAL A 1 176 ? -10.414 -3.162 -27.360 1.00 68.62 176 VAL A N 1
ATOM 1377 C CA . VAL A 1 176 ? -10.128 -3.888 -28.613 1.00 68.62 176 VAL A CA 1
ATOM 1378 C C . VAL A 1 176 ? -10.243 -5.410 -28.433 1.00 68.62 176 VAL A C 1
ATOM 1380 O O . VAL A 1 176 ? -10.557 -6.110 -29.389 1.00 68.62 176 VAL A O 1
ATOM 1383 N N . GLY A 1 177 ? -10.067 -5.934 -27.215 1.00 57.84 177 GLY A N 1
ATOM 1384 C CA . GLY A 1 177 ? -10.181 -7.369 -26.899 1.00 57.84 177 GLY A CA 1
ATOM 1385 C C . GLY A 1 177 ? -11.606 -7.913 -26.697 1.00 57.84 177 GLY A C 1
ATOM 1386 O O . GLY A 1 177 ? -11.755 -9.023 -26.197 1.00 57.84 177 GLY A O 1
ATOM 1387 N N . GLY A 1 178 ? -12.644 -7.135 -27.023 1.00 51.91 178 GLY A N 1
ATOM 1388 C CA . GLY A 1 178 ? -14.059 -7.466 -26.804 1.00 51.91 178 GLY A CA 1
ATOM 1389 C C . GLY A 1 178 ? -14.822 -7.961 -28.041 1.00 51.91 178 GLY A C 1
ATOM 1390 O O . GLY A 1 178 ? -15.974 -7.560 -28.216 1.00 51.91 178 GLY A O 1
ATOM 1391 N N . LEU A 1 179 ? -14.201 -8.783 -28.896 1.00 41.16 179 LEU A N 1
ATOM 1392 C CA . LEU A 1 179 ? -14.850 -9.515 -29.998 1.00 41.16 179 LEU A CA 1
ATOM 1393 C C . LEU A 1 179 ? -14.513 -11.006 -29.935 1.00 41.16 179 LEU A C 1
ATOM 1395 O O . LEU A 1 179 ? -13.315 -11.322 -29.762 1.00 41.16 179 LEU A O 1
#

Organism: Neolecta irregularis (strain DAH-3) (NCBI:txid1198029)

Sequence (179 aa):
MQNAFAKHGIDKLAPVERLVKCKFQDNLEFMQWMKRYWDQNFPGGDYNCNERRTSKGGGRSTPAGARPVTLKKPGMPASTGGAAIRNRTPTNPPNAAGGSSLVTIQLQNQVTELQESILGLEKERDFYFSKLRDIELVLQEHGEEVERSEVLQDIQKILYSTEACLLQAILHANSVGGL